Protein AF-A0A7W0I2V2-F1 (afdb_monomer)

pLDDT: mean 73.34, std 23.39, range [28.78, 95.69]

Sequence (138 aa):
MLNSFFTKIYMAMSGFKNNVKQLSGNPDMLEDEAVAGTRVEIDEFPDLLHDISSIFEKGLSEQDIKIAQHTIEALSIDGTTKFHYIVRLNAEVLGMTMIAVRDRPTSAVLCFVTEEKVAYHIQGVISVFHLPENQVLQ

Radius of gyration: 15.84 Å; Cα contacts (8 Å, |Δi|>4): 173; chains: 1; bounding box: 42×35×42 Å

Nearest PDB structures (foldseek):
  3zg5-assembly2_B  TM=3.392E-01  e=4.828E-02  Staphylococcus aureus subsp. aureus Mu50
  7atw-assembly1_A  TM=3.427E-01  e=1.915E-01  Pseudomonas aeruginosa PAO1
  7kis-assembly1_A  TM=3.397E-01  e=5.300E-01  Pseudomonas aeruginosa
  8tmt-assembly1_A  TM=2.879E-01  e=8.061E-01  Klebsiella pneumoniae
  7onz-assembly1_A  TM=2.835E-01  e=5.975E-01  Pseudomonas aeruginosa PAO1

Structure (mmCIF, N/CA/C/O backbone):
data_AF-A0A7W0I2V2-F1
#
_entry.id   AF-A0A7W0I2V2-F1
#
loop_
_atom_site.group_PDB
_atom_site.id
_atom_site.type_symbol
_atom_site.label_atom_id
_atom_site.label_alt_id
_atom_site.label_comp_id
_atom_site.label_asym_id
_atom_site.label_entity_id
_atom_site.label_seq_id
_atom_site.pdbx_PDB_ins_code
_atom_site.Cartn_x
_atom_site.Cartn_y
_atom_site.Cartn_z
_atom_site.occupancy
_atom_site.B_iso_or_equiv
_atom_site.auth_seq_id
_atom_site.auth_comp_id
_atom_site.auth_asym_id
_atom_site.auth_atom_id
_atom_site.pdbx_PDB_model_num
ATOM 1 N N . MET A 1 1 ? 7.636 -23.285 -6.594 1.00 36.72 1 MET A N 1
ATOM 2 C CA . MET A 1 1 ? 8.803 -22.383 -6.428 1.00 36.72 1 MET A CA 1
ATOM 3 C C . MET A 1 1 ? 8.438 -20.992 -5.874 1.00 36.72 1 MET A C 1
ATOM 5 O O . MET A 1 1 ? 9.329 -20.174 -5.735 1.00 36.72 1 MET A O 1
ATOM 9 N N . LEU A 1 2 ? 7.188 -20.774 -5.4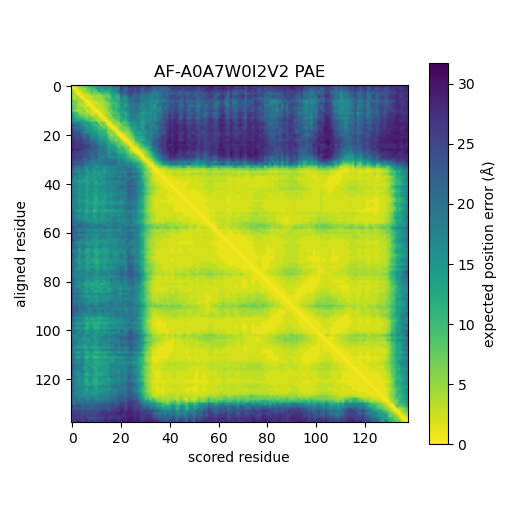20 1.00 32.81 2 LEU A N 1
ATOM 10 C CA . LEU A 1 2 ? 6.770 -19.714 -4.476 1.00 32.81 2 LEU A CA 1
ATOM 11 C C . LEU A 1 2 ? 7.390 -19.846 -3.062 1.00 32.81 2 LEU A C 1
ATOM 13 O O . LEU A 1 2 ? 7.316 -18.917 -2.265 1.00 32.81 2 LEU A O 1
ATOM 17 N N . ASN A 1 3 ? 8.000 -20.996 -2.748 1.00 33.34 3 ASN A N 1
ATOM 18 C CA . ASN A 1 3 ? 8.501 -21.346 -1.412 1.00 33.34 3 ASN A CA 1
ATOM 19 C C . ASN A 1 3 ? 9.600 -20.418 -0.858 1.00 33.34 3 ASN A C 1
ATOM 21 O O . ASN A 1 3 ? 9.824 -20.433 0.346 1.00 33.34 3 ASN A O 1
ATOM 25 N N . SER A 1 4 ? 10.274 -19.615 -1.693 1.00 31.31 4 SER A N 1
ATOM 26 C CA . SER A 1 4 ? 11.311 -18.668 -1.250 1.00 31.31 4 SER A CA 1
ATOM 27 C C . SER A 1 4 ? 10.770 -17.294 -0.826 1.00 31.31 4 SER A C 1
ATOM 29 O O . SER A 1 4 ? 11.420 -16.608 -0.041 1.00 31.31 4 SER A O 1
ATOM 31 N N . PHE A 1 5 ? 9.580 -16.890 -1.290 1.00 40.19 5 PHE A N 1
ATOM 32 C CA . PHE A 1 5 ? 8.973 -15.593 -0.949 1.00 40.19 5 PHE A CA 1
ATOM 33 C C . PHE A 1 5 ? 8.525 -15.565 0.526 1.00 40.19 5 PHE A C 1
ATOM 35 O O . PHE A 1 5 ? 8.803 -14.630 1.276 1.00 40.19 5 PHE A O 1
ATOM 42 N N . PHE A 1 6 ? 7.971 -16.692 0.980 1.00 40.94 6 PHE A N 1
ATOM 43 C CA . PHE A 1 6 ? 7.632 -16.991 2.374 1.00 40.94 6 PHE A CA 1
ATOM 44 C C . PHE A 1 6 ? 8.847 -17.082 3.307 1.00 40.94 6 PHE A C 1
ATOM 46 O O . PHE A 1 6 ? 8.715 -16.904 4.515 1.00 40.94 6 PHE A O 1
ATOM 53 N N . THR A 1 7 ? 10.056 -17.295 2.776 1.00 33.66 7 THR A N 1
ATOM 54 C CA . THR A 1 7 ? 11.263 -17.387 3.604 1.00 33.66 7 THR A CA 1
ATOM 55 C C . THR A 1 7 ? 11.671 -16.046 4.204 1.00 33.66 7 THR A C 1
ATOM 57 O O . THR A 1 7 ? 12.545 -16.055 5.057 1.00 33.66 7 THR A O 1
ATOM 60 N N . LYS A 1 8 ? 11.111 -14.890 3.803 1.00 33.38 8 LYS A N 1
ATOM 61 C CA . LYS A 1 8 ? 11.579 -13.582 4.309 1.00 33.38 8 LYS A CA 1
ATOM 62 C C . LYS A 1 8 ? 10.511 -12.498 4.538 1.00 33.38 8 LYS A C 1
ATOM 64 O O . LYS A 1 8 ? 10.879 -11.342 4.687 1.00 33.38 8 LYS A O 1
ATOM 69 N N . ILE A 1 9 ? 9.263 -12.876 4.831 1.00 39.78 9 ILE A N 1
ATOM 70 C CA . ILE A 1 9 ? 8.641 -12.314 6.055 1.00 39.78 9 ILE A CA 1
ATOM 71 C C . ILE A 1 9 ? 9.500 -12.694 7.273 1.00 39.78 9 ILE A C 1
ATOM 73 O O . ILE A 1 9 ? 9.604 -11.945 8.223 1.00 39.78 9 ILE A O 1
ATOM 77 N N . TYR A 1 10 ? 10.234 -13.805 7.230 1.00 39.91 10 TYR A N 1
ATOM 78 C CA . TYR A 1 10 ? 11.176 -14.223 8.277 1.00 39.91 10 TYR A CA 1
ATOM 79 C C . TYR A 1 10 ? 12.298 -13.205 8.590 1.00 39.91 10 TYR A C 1
ATOM 81 O O . TYR A 1 10 ? 12.938 -13.266 9.635 1.00 39.91 10 TYR A O 1
ATOM 89 N N . MET A 1 11 ? 12.552 -12.255 7.681 1.00 35.19 11 MET A N 1
ATOM 90 C CA . MET A 1 11 ? 13.406 -11.085 7.916 1.00 35.19 11 MET A CA 1
ATOM 91 C C . MET A 1 11 ? 12.630 -9.824 8.322 1.00 35.19 11 MET A C 1
ATOM 93 O O . MET A 1 11 ? 13.273 -8.804 8.549 1.00 35.19 11 MET A O 1
ATOM 97 N N . ALA A 1 12 ? 11.304 -9.859 8.478 1.00 43.44 12 ALA A N 1
ATOM 98 C CA . ALA A 1 12 ? 10.531 -8.801 9.138 1.00 43.44 12 ALA A CA 1
ATOM 99 C C . ALA A 1 12 ? 11.166 -8.404 10.487 1.00 43.44 12 ALA A C 1
ATOM 101 O O . ALA A 1 12 ? 11.063 -7.259 10.908 1.00 43.44 12 ALA A O 1
ATOM 102 N N . MET A 1 13 ? 11.948 -9.301 11.101 1.00 37.75 13 MET A N 1
ATOM 103 C CA . MET A 1 13 ? 12.593 -9.089 12.394 1.00 37.75 13 MET A CA 1
ATOM 104 C C . MET A 1 13 ? 14.075 -8.669 12.397 1.00 37.75 13 MET A C 1
ATOM 106 O O . MET A 1 13 ? 14.513 -8.055 13.368 1.00 37.75 13 MET A O 1
ATOM 110 N N . SER A 1 14 ? 14.906 -8.954 11.383 1.00 32.53 14 SER A N 1
ATOM 111 C CA . SER A 1 14 ? 16.362 -8.697 11.533 1.00 32.53 14 SER A CA 1
ATOM 112 C C . SER A 1 14 ? 16.699 -7.202 11.663 1.00 32.53 14 SER A C 1
ATOM 114 O O . SER A 1 14 ? 17.743 -6.851 12.215 1.00 32.53 14 SER A O 1
ATOM 116 N N . GLY A 1 15 ? 15.834 -6.330 11.141 1.00 33.66 15 GLY A N 1
ATOM 117 C CA . GLY A 1 15 ? 16.021 -4.882 11.076 1.00 33.66 15 GLY A CA 1
ATOM 118 C C . GLY A 1 15 ? 15.144 -4.062 12.023 1.00 33.66 15 GLY A C 1
ATOM 119 O O . GLY A 1 15 ? 15.263 -2.844 12.003 1.00 33.66 15 GLY A O 1
ATOM 120 N N . PHE A 1 16 ? 14.313 -4.672 12.874 1.00 38.44 16 PHE A N 1
ATOM 121 C CA . PHE A 1 16 ? 13.754 -3.950 14.028 1.00 38.44 16 PHE A CA 1
ATOM 122 C C . PHE A 1 16 ? 14.852 -3.684 15.082 1.00 38.44 16 PHE A C 1
ATOM 124 O O . PHE A 1 16 ? 14.844 -2.688 15.801 1.00 38.44 16 PHE A O 1
ATOM 131 N N . LYS A 1 17 ? 15.887 -4.536 15.102 1.00 34.44 17 LYS A N 1
ATOM 132 C CA . LYS A 1 17 ? 16.938 -4.588 16.129 1.00 34.44 17 LYS A CA 1
ATOM 133 C C . LYS A 1 17 ? 17.879 -3.371 16.205 1.00 34.44 17 LYS A C 1
ATOM 135 O O . LYS A 1 17 ? 18.569 -3.229 17.208 1.00 34.44 17 LYS A O 1
ATOM 140 N N . ASN A 1 18 ? 17.932 -2.502 15.186 1.00 33.34 18 ASN A N 1
ATOM 141 C CA . ASN A 1 18 ? 18.866 -1.361 15.163 1.00 33.34 18 ASN A CA 1
ATOM 142 C C . ASN A 1 18 ? 18.235 0.021 15.397 1.00 33.34 18 ASN A C 1
ATOM 144 O O . ASN A 1 18 ? 18.916 0.882 15.948 1.00 33.34 18 ASN A O 1
ATOM 148 N N . ASN A 1 19 ? 16.975 0.267 15.025 1.00 35.81 19 ASN A N 1
ATOM 149 C CA . ASN A 1 19 ? 16.472 1.648 14.906 1.00 35.81 19 ASN A CA 1
ATOM 150 C C . ASN A 1 19 ? 15.266 1.996 15.777 1.00 35.81 19 ASN A C 1
ATOM 152 O O . ASN A 1 19 ? 14.636 3.026 15.576 1.00 35.81 19 ASN A O 1
ATOM 156 N N . VAL A 1 20 ? 15.045 1.226 16.838 1.00 35.94 20 VAL A N 1
ATOM 157 C CA . VAL A 1 20 ? 14.332 1.716 18.020 1.00 35.94 20 VAL A CA 1
ATOM 158 C C . VAL A 1 20 ? 15.310 1.827 19.196 1.00 35.94 20 VAL A C 1
ATOM 160 O O . VAL A 1 20 ? 15.022 1.494 20.335 1.00 35.94 20 VAL A O 1
ATOM 163 N N . LYS A 1 21 ? 16.491 2.414 18.966 1.00 32.97 21 LYS A N 1
ATOM 164 C CA . LYS A 1 21 ? 17.211 3.113 20.052 1.00 32.97 21 LYS A CA 1
ATOM 165 C C . LYS A 1 21 ? 16.433 4.344 20.569 1.00 32.97 21 LYS A C 1
ATOM 167 O O . LYS A 1 21 ? 16.947 5.081 21.402 1.00 32.97 21 LYS A O 1
ATOM 172 N N . GLN A 1 22 ? 15.218 4.583 20.066 1.00 33.38 22 GLN A N 1
ATOM 173 C CA . GLN A 1 22 ? 14.417 5.785 20.289 1.00 33.38 22 GLN A CA 1
ATOM 174 C C . GLN A 1 22 ? 12.942 5.530 20.662 1.00 33.38 22 GLN A C 1
ATOM 176 O O . GLN A 1 22 ? 12.154 6.465 20.621 1.00 33.38 22 GLN A O 1
ATOM 181 N N . LEU A 1 23 ? 12.552 4.327 21.100 1.00 35.91 23 LEU A N 1
ATOM 182 C CA . LEU A 1 23 ? 11.406 4.200 22.018 1.00 35.91 23 LEU A CA 1
ATOM 183 C C . LEU A 1 23 ? 11.986 3.895 23.395 1.00 35.91 23 LEU A C 1
ATOM 185 O O . LEU A 1 23 ? 12.144 2.748 23.802 1.00 35.91 23 LEU A O 1
ATOM 189 N N . SER A 1 24 ? 12.427 4.948 24.076 1.00 33.09 24 SER A N 1
ATOM 190 C CA . SER A 1 24 ? 12.931 4.872 25.441 1.00 33.09 24 SER A CA 1
ATOM 191 C C . SER A 1 24 ? 11.850 4.309 26.370 1.00 33.09 24 SER A C 1
ATOM 193 O O . SER A 1 24 ? 10.977 5.058 26.803 1.00 33.09 24 SER A O 1
ATOM 195 N N . GLY A 1 25 ? 11.925 3.016 26.707 1.00 28.78 25 GLY A N 1
ATOM 196 C CA . GLY A 1 25 ? 11.445 2.563 28.012 1.00 28.78 25 GLY A CA 1
ATOM 197 C C . GLY A 1 25 ? 10.815 1.182 28.174 1.00 28.78 25 GLY A C 1
ATOM 198 O O . GLY A 1 25 ? 10.541 0.871 29.327 1.00 28.78 25 GLY A O 1
ATOM 199 N N . ASN A 1 26 ? 10.568 0.348 27.151 1.00 30.95 26 ASN A N 1
ATOM 200 C CA . ASN A 1 26 ? 10.024 -0.993 27.445 1.00 30.95 26 ASN A CA 1
ATOM 201 C C . ASN A 1 26 ? 10.289 -2.062 26.356 1.00 30.95 26 ASN A C 1
ATOM 203 O O . ASN A 1 26 ? 9.873 -1.853 25.218 1.00 30.95 26 ASN A O 1
ATOM 207 N N . PRO A 1 27 ? 10.973 -3.183 26.670 1.00 33.41 27 PRO A N 1
ATOM 208 C CA . PRO A 1 27 ? 11.466 -4.151 25.683 1.00 33.41 27 PRO A CA 1
ATOM 209 C C . PRO A 1 27 ? 10.528 -5.327 25.315 1.00 33.41 27 PRO A C 1
ATOM 211 O O . PRO A 1 27 ? 10.992 -6.225 24.621 1.00 33.41 27 PRO A O 1
ATOM 214 N N . ASP A 1 28 ? 9.242 -5.321 25.684 1.00 34.69 28 ASP A N 1
ATOM 215 C CA . ASP A 1 28 ? 8.349 -6.497 25.524 1.00 34.69 28 ASP A CA 1
ATOM 216 C C . ASP A 1 28 ? 7.328 -6.438 24.354 1.00 34.69 28 ASP A C 1
ATOM 218 O O . ASP A 1 28 ? 6.387 -7.219 24.329 1.00 34.69 28 ASP A O 1
ATOM 222 N N . MET A 1 29 ? 7.454 -5.542 23.364 1.00 36.97 29 MET A N 1
ATOM 223 C CA . MET A 1 29 ? 6.371 -5.290 22.379 1.00 36.97 29 MET A CA 1
ATOM 224 C C . MET A 1 29 ? 6.698 -5.663 20.922 1.00 36.97 29 MET A C 1
ATOM 226 O O . MET A 1 29 ? 6.675 -4.790 20.058 1.00 36.97 29 MET A O 1
ATOM 230 N N . LEU A 1 30 ? 7.004 -6.931 20.620 1.00 41.62 30 LEU A N 1
ATOM 231 C CA . LEU A 1 30 ? 7.094 -7.407 19.220 1.00 41.62 30 LEU A CA 1
ATOM 232 C C . LEU A 1 30 ? 6.535 -8.817 18.980 1.00 41.62 30 LEU A C 1
ATOM 234 O O . LEU A 1 30 ? 6.983 -9.505 18.064 1.00 41.62 30 LEU A O 1
ATOM 238 N N . GLU A 1 31 ? 5.565 -9.259 19.776 1.00 41.94 31 GLU A N 1
ATOM 239 C CA . GLU A 1 31 ? 4.949 -10.582 19.588 1.00 41.94 31 GLU A CA 1
ATOM 240 C C . GLU A 1 31 ? 3.621 -10.551 18.793 1.00 41.94 31 GLU A C 1
ATOM 242 O O . GLU A 1 31 ? 3.207 -11.599 18.308 1.00 41.94 31 GLU A O 1
ATOM 247 N N . ASP A 1 32 ? 3.025 -9.374 18.531 1.00 47.81 32 ASP A N 1
ATOM 248 C CA . ASP A 1 32 ? 1.623 -9.259 18.061 1.00 47.81 32 ASP A CA 1
ATOM 249 C C . ASP A 1 32 ? 1.412 -8.672 16.640 1.00 47.81 32 ASP A C 1
ATOM 251 O O . ASP A 1 32 ? 0.276 -8.426 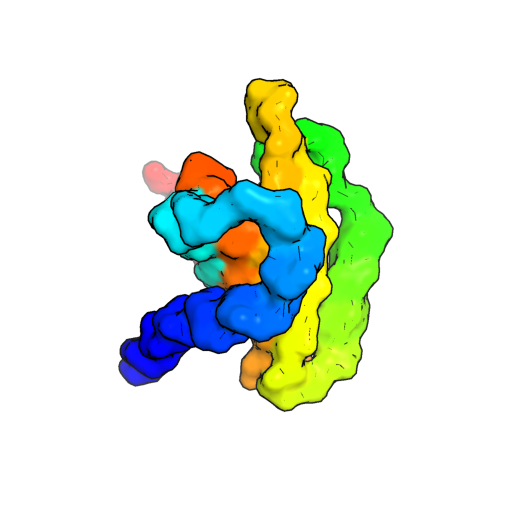16.225 1.00 47.81 32 ASP A O 1
ATOM 255 N N . GLU A 1 33 ? 2.471 -8.413 15.862 1.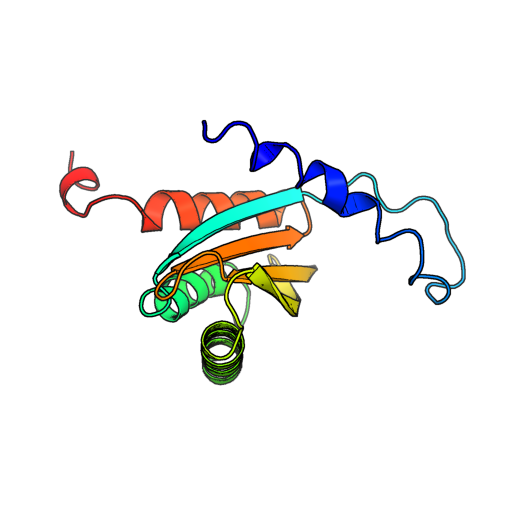00 58.03 33 GLU A N 1
ATOM 256 C CA . GLU A 1 33 ? 2.324 -7.817 14.519 1.00 58.03 33 GLU A CA 1
ATOM 257 C C . GLU A 1 33 ? 2.086 -8.882 13.428 1.00 58.03 33 GLU A C 1
ATOM 259 O O . GLU A 1 33 ? 2.931 -9.739 13.158 1.00 58.03 33 GLU A O 1
ATOM 264 N N . ALA A 1 34 ? 0.936 -8.793 12.754 1.00 70.56 34 ALA A N 1
ATOM 265 C CA . ALA A 1 34 ? 0.531 -9.652 11.646 1.00 70.56 34 ALA A CA 1
ATOM 266 C C . ALA A 1 34 ? 0.836 -9.017 10.279 1.00 70.56 34 ALA A C 1
ATOM 268 O O . ALA A 1 34 ? 0.953 -7.797 10.135 1.00 70.56 34 ALA A O 1
ATOM 269 N N . VAL A 1 35 ? 0.948 -9.862 9.246 1.00 79.56 35 VAL A N 1
ATOM 270 C CA . VAL A 1 35 ? 1.296 -9.442 7.880 1.00 79.56 35 VAL A CA 1
ATOM 271 C C . VAL A 1 35 ? 0.247 -9.925 6.881 1.00 79.56 35 VAL A C 1
ATOM 273 O O . VAL A 1 35 ? 0.011 -11.125 6.768 1.00 79.56 35 VAL A O 1
ATOM 276 N N . ALA A 1 36 ? -0.318 -8.997 6.107 1.00 80.12 36 ALA A N 1
ATOM 277 C CA . ALA A 1 36 ? -1.102 -9.281 4.901 1.00 80.12 36 ALA A CA 1
ATOM 278 C C . ALA A 1 36 ? -0.322 -8.831 3.662 1.00 80.12 36 ALA A C 1
ATOM 280 O O . ALA A 1 36 ? 0.435 -7.863 3.734 1.00 80.12 36 ALA A O 1
ATOM 281 N N . GLY A 1 37 ? -0.474 -9.493 2.516 1.00 85.56 37 GLY A N 1
ATOM 282 C CA . GLY A 1 37 ? 0.281 -9.075 1.336 1.00 85.56 37 GLY A CA 1
ATOM 283 C C . GLY A 1 37 ? -0.162 -9.689 0.022 1.00 85.56 37 GLY A C 1
ATOM 284 O O . GLY A 1 37 ? -0.786 -10.747 -0.019 1.00 85.56 37 GLY A O 1
ATOM 285 N N . THR A 1 38 ? 0.178 -9.000 -1.064 1.00 87.06 38 THR A N 1
ATOM 286 C CA . THR A 1 38 ? -0.129 -9.425 -2.431 1.00 87.06 38 THR A CA 1
ATOM 287 C C . THR A 1 38 ? 0.842 -8.827 -3.437 1.00 87.06 38 THR A C 1
ATOM 289 O O . THR A 1 38 ? 1.487 -7.816 -3.166 1.00 87.06 38 THR A O 1
ATOM 292 N N . ARG A 1 39 ? 0.926 -9.434 -4.621 1.00 89.25 39 ARG A N 1
ATOM 293 C CA . ARG A 1 39 ? 1.466 -8.766 -5.807 1.00 89.25 39 ARG A CA 1
ATOM 294 C C . ARG A 1 39 ? 0.316 -8.062 -6.516 1.00 89.25 39 ARG A C 1
ATOM 296 O O . ARG A 1 39 ? -0.736 -8.669 -6.659 1.00 89.25 39 ARG A O 1
ATOM 303 N N . VAL A 1 40 ? 0.541 -6.840 -6.972 1.00 89.50 40 VAL A N 1
ATOM 304 C CA . VAL A 1 40 ? -0.434 -6.055 -7.734 1.00 89.50 40 VAL A CA 1
ATOM 305 C C . VAL A 1 40 ? 0.266 -5.400 -8.921 1.00 89.50 40 VAL A C 1
ATOM 307 O O . VAL A 1 40 ? 1.458 -5.069 -8.825 1.00 89.50 40 VAL A O 1
ATOM 310 N N . GLU A 1 41 ? -0.437 -5.244 -10.042 1.00 93.25 41 GLU A N 1
ATOM 311 C CA . GLU A 1 41 ? 0.047 -4.378 -11.116 1.00 93.25 41 GLU A CA 1
ATOM 312 C C . GLU A 1 41 ? -0.002 -2.910 -10.647 1.00 93.25 41 GLU A C 1
ATOM 314 O O . GLU A 1 41 ? -0.793 -2.510 -9.794 1.00 93.25 41 GLU A O 1
ATOM 319 N N . ILE A 1 42 ? 0.935 -2.095 -11.118 1.00 91.44 42 ILE A N 1
ATOM 320 C CA . ILE A 1 42 ? 1.140 -0.725 -10.634 1.00 91.44 42 ILE A CA 1
ATOM 321 C C . ILE A 1 42 ? -0.034 0.195 -11.008 1.00 91.44 42 ILE A C 1
ATOM 323 O O . ILE A 1 42 ? -0.311 1.160 -10.294 1.00 91.44 42 ILE A O 1
ATOM 327 N N . ASP A 1 43 ? -0.720 -0.085 -12.112 1.00 91.75 43 ASP A N 1
ATOM 328 C CA . ASP A 1 43 ? -1.933 0.616 -12.540 1.00 91.75 43 ASP A CA 1
ATOM 329 C C . ASP A 1 43 ? -3.166 0.232 -11.709 1.00 91.75 43 ASP A C 1
ATOM 331 O O . ASP A 1 43 ? -4.020 1.082 -11.488 1.00 91.75 43 ASP A O 1
ATOM 335 N N . GLU A 1 44 ? -3.208 -0.992 -11.179 1.00 92.81 44 GLU A N 1
ATOM 336 C CA . GLU A 1 44 ? -4.229 -1.500 -10.247 1.00 92.81 44 GLU A CA 1
ATOM 337 C C . GLU A 1 44 ? -3.983 -1.083 -8.780 1.00 92.81 44 GLU A C 1
ATOM 339 O O . GLU A 1 44 ? -4.844 -1.234 -7.910 1.00 92.81 44 GLU A O 1
ATOM 344 N N . PHE A 1 45 ? -2.798 -0.547 -8.473 1.00 91.44 45 PHE A N 1
ATOM 345 C CA . PHE A 1 45 ? -2.406 -0.144 -7.120 1.00 91.44 45 PHE A CA 1
ATOM 346 C C . PHE A 1 45 ? -3.359 0.875 -6.461 1.00 91.44 45 PHE A C 1
ATOM 348 O O . PHE A 1 45 ? -3.669 0.693 -5.277 1.00 91.44 45 PHE A O 1
ATOM 355 N N . PRO A 1 46 ? -3.827 1.938 -7.153 1.00 93.44 46 PRO A N 1
ATOM 356 C CA . PRO A 1 46 ? -4.762 2.891 -6.564 1.00 93.44 46 PRO A CA 1
ATOM 357 C C . PRO A 1 46 ? -6.082 2.243 -6.157 1.00 93.44 46 PRO A C 1
ATOM 359 O O . PRO A 1 46 ? -6.572 2.541 -5.072 1.00 93.44 46 PRO A O 1
ATOM 362 N N . ASP A 1 47 ? -6.603 1.331 -6.979 1.00 94.19 47 ASP A N 1
ATOM 363 C CA . ASP A 1 47 ? -7.869 0.642 -6.723 1.00 94.19 47 ASP A CA 1
ATOM 364 C C . ASP A 1 47 ? -7.744 -0.266 -5.495 1.00 94.19 47 ASP A C 1
ATOM 366 O O . ASP A 1 47 ? -8.536 -0.161 -4.558 1.00 94.19 47 ASP A O 1
ATOM 370 N N . LEU A 1 48 ? -6.671 -1.062 -5.415 1.00 94.31 48 LEU A N 1
ATOM 371 C CA . LEU A 1 48 ? -6.403 -1.895 -4.241 1.00 94.31 48 LEU A CA 1
ATOM 372 C C . LEU A 1 48 ? -6.253 -1.059 -2.957 1.00 94.31 48 LEU A C 1
ATOM 374 O O . LEU A 1 48 ? -6.776 -1.434 -1.904 1.00 94.31 48 LEU A O 1
ATOM 378 N N . LEU A 1 49 ? -5.527 0.065 -3.006 1.00 93.94 49 LEU A N 1
ATOM 379 C CA . LEU A 1 49 ? -5.397 0.937 -1.836 1.00 93.94 49 LEU A CA 1
ATOM 380 C C . LEU A 1 49 ? -6.697 1.650 -1.484 1.00 93.94 49 LEU A C 1
ATOM 382 O O . LEU A 1 49 ? -6.920 1.907 -0.301 1.00 93.94 49 LEU A O 1
ATOM 386 N N . HIS A 1 50 ? -7.544 1.959 -2.461 1.00 94.31 50 HIS A N 1
ATOM 387 C CA . HIS A 1 50 ? -8.869 2.508 -2.213 1.00 94.31 50 HIS A CA 1
ATOM 388 C C . HIS A 1 50 ? -9.753 1.491 -1.477 1.00 94.31 50 HIS A C 1
ATOM 390 O O . HIS A 1 50 ? -10.356 1.821 -0.452 1.00 94.31 50 HIS A O 1
ATOM 396 N N . ASP A 1 51 ? -9.730 0.227 -1.901 1.00 94.38 51 ASP A N 1
ATOM 397 C CA . ASP A 1 51 ? -10.469 -0.844 -1.234 1.00 94.38 51 ASP A CA 1
ATOM 398 C C . ASP A 1 51 ? -9.942 -1.107 0.184 1.00 94.38 51 ASP A C 1
ATOM 400 O O . ASP A 1 51 ? -10.722 -1.222 1.130 1.00 94.38 51 ASP A O 1
ATOM 404 N N . ILE A 1 52 ? -8.619 -1.130 0.380 1.00 93.88 52 ILE A N 1
ATOM 405 C CA . ILE A 1 52 ? -8.015 -1.246 1.719 1.00 93.88 52 ILE A CA 1
ATOM 406 C C . ILE A 1 52 ? -8.368 -0.029 2.585 1.00 93.88 52 ILE A C 1
ATOM 408 O O . ILE A 1 52 ? -8.680 -0.171 3.766 1.00 93.88 52 ILE A O 1
ATOM 412 N N . SER A 1 53 ? -8.351 1.169 2.003 1.00 92.69 53 SER A N 1
ATOM 413 C CA . SER A 1 53 ? -8.716 2.422 2.668 1.00 92.69 53 SER A CA 1
ATOM 414 C C . SER A 1 53 ? -10.153 2.392 3.201 1.00 92.69 53 SER A C 1
ATOM 416 O O . SER A 1 53 ? -10.410 2.935 4.276 1.00 92.69 53 SER A O 1
ATOM 418 N N . SER A 1 54 ? -11.065 1.688 2.518 1.00 92.69 54 SER A N 1
ATOM 419 C CA . SER A 1 54 ? -12.467 1.537 2.936 1.00 92.69 54 SER A CA 1
ATOM 420 C C . SER A 1 54 ? -12.654 0.809 4.278 1.00 92.69 54 SER A C 1
ATOM 422 O O . SER A 1 54 ? -13.690 0.971 4.924 1.00 92.69 54 SER A O 1
ATOM 424 N N . ILE A 1 55 ? -11.643 0.058 4.738 1.00 93.00 55 ILE A N 1
ATOM 425 C CA . ILE A 1 55 ? -11.635 -0.594 6.057 1.00 93.00 55 ILE A CA 1
ATOM 426 C C . ILE A 1 55 ? -11.572 0.454 7.182 1.00 93.00 55 ILE A C 1
ATOM 428 O O . ILE A 1 55 ? -12.038 0.202 8.294 1.00 93.00 55 ILE A O 1
ATOM 432 N N . PHE A 1 56 ? -10.989 1.627 6.919 1.00 92.81 56 PHE A N 1
ATOM 433 C CA . PHE A 1 56 ? -10.626 2.594 7.948 1.00 92.81 56 PHE A CA 1
ATOM 434 C C . PHE A 1 56 ? -11.567 3.797 8.008 1.00 92.81 56 PHE A C 1
ATOM 436 O O . PHE A 1 56 ? -12.011 4.349 7.002 1.00 92.81 56 PHE A O 1
ATOM 443 N N . GLU A 1 57 ? -11.800 4.301 9.218 1.00 90.44 57 GLU A N 1
ATOM 444 C CA . GLU A 1 57 ? -12.511 5.559 9.420 1.00 90.44 57 GLU A CA 1
ATOM 445 C C . GLU A 1 57 ? -11.727 6.715 8.790 1.00 90.44 57 GLU A C 1
ATOM 447 O O . GLU A 1 57 ? -10.566 6.948 9.129 1.00 90.44 57 GLU A O 1
ATOM 452 N N . LYS A 1 58 ? -12.395 7.481 7.919 1.00 85.19 58 LYS A N 1
ATOM 453 C CA . LYS A 1 58 ? -11.827 8.593 7.126 1.00 85.19 58 LYS A CA 1
ATOM 454 C C . LYS A 1 58 ? -10.797 8.185 6.064 1.00 85.19 58 LYS A C 1
ATOM 456 O O . LYS A 1 58 ? -10.425 9.057 5.285 1.00 85.19 58 LYS A O 1
ATOM 461 N N . GLY A 1 59 ? -10.415 6.908 6.001 1.00 88.25 59 GLY A N 1
ATOM 462 C CA . GLY A 1 59 ? -9.547 6.346 4.971 1.00 88.25 59 GLY A CA 1
ATOM 463 C C . GLY A 1 59 ? -8.175 7.017 4.826 1.00 88.25 59 GLY A C 1
ATOM 464 O O . GLY A 1 59 ? -7.776 7.897 5.590 1.00 88.25 59 GLY A O 1
ATOM 465 N N . LEU A 1 60 ? -7.448 6.575 3.805 1.00 89.75 60 LEU A N 1
ATOM 466 C CA . LEU A 1 60 ? -6.303 7.261 3.215 1.00 89.75 60 LEU A CA 1
ATOM 467 C C . LEU A 1 60 ? -6.792 8.326 2.231 1.00 89.75 60 LEU A C 1
ATOM 469 O O . LEU A 1 60 ? -7.805 8.138 1.554 1.00 89.75 60 LEU A O 1
ATOM 473 N N . SER A 1 61 ? -6.067 9.441 2.122 1.00 90.69 61 SER A N 1
ATOM 474 C CA . SER A 1 61 ? -6.414 10.464 1.138 1.00 90.69 61 SER A CA 1
ATOM 475 C C . SER A 1 61 ? -6.005 10.043 -0.278 1.00 90.69 61 SER A C 1
ATOM 477 O O . SER A 1 61 ? -4.984 9.386 -0.476 1.00 90.69 61 SER A O 1
ATOM 479 N N . GLU A 1 62 ? -6.745 10.505 -1.288 1.00 91.88 62 GLU A N 1
ATOM 480 C CA . GLU A 1 62 ? -6.389 10.333 -2.709 1.00 91.88 62 GLU A CA 1
ATOM 481 C C . GLU A 1 62 ? -4.968 10.823 -3.027 1.00 91.88 62 GLU A C 1
ATOM 483 O O . GLU A 1 62 ? -4.276 10.289 -3.895 1.00 91.88 62 GLU A O 1
ATOM 488 N N . GLN A 1 63 ? -4.512 11.857 -2.317 1.00 92.75 63 GLN A N 1
ATOM 489 C CA . GLN A 1 63 ? -3.160 12.374 -2.464 1.00 92.75 63 GLN A CA 1
ATOM 490 C C . GLN A 1 63 ? -2.117 11.386 -1.925 1.00 92.75 63 GLN A C 1
ATOM 492 O O . GLN A 1 63 ? -1.100 11.182 -2.585 1.00 92.75 63 GLN A O 1
ATOM 497 N N . ASP A 1 64 ? -2.368 10.750 -0.778 1.00 90.56 64 ASP A N 1
ATOM 498 C CA . ASP A 1 64 ? -1.462 9.746 -0.204 1.00 90.56 64 ASP A CA 1
ATOM 499 C C . ASP A 1 64 ? -1.342 8.518 -1.110 1.00 90.56 64 ASP A C 1
ATOM 501 O O . ASP A 1 64 ? -0.238 8.014 -1.319 1.00 90.56 64 ASP A O 1
ATOM 505 N N . ILE A 1 65 ? -2.461 8.074 -1.692 1.00 94.06 65 ILE A N 1
ATOM 506 C CA . ILE A 1 65 ? -2.498 6.947 -2.632 1.00 94.06 65 ILE A CA 1
ATOM 507 C C . ILE A 1 65 ? -1.662 7.268 -3.877 1.00 94.06 65 ILE A C 1
ATOM 509 O O . ILE A 1 65 ? -0.788 6.485 -4.251 1.00 94.06 65 ILE A O 1
ATOM 513 N N . LYS A 1 66 ? -1.845 8.456 -4.471 1.00 93.88 66 LYS A N 1
ATOM 514 C CA . LYS A 1 66 ? -1.051 8.904 -5.631 1.00 93.88 66 LYS A CA 1
ATOM 515 C C . LYS A 1 66 ? 0.433 9.041 -5.315 1.00 93.88 66 LYS A C 1
ATOM 517 O O . LYS A 1 66 ? 1.274 8.650 -6.120 1.00 93.88 66 LYS A O 1
ATOM 522 N N . ILE A 1 67 ? 0.773 9.584 -4.144 1.00 93.62 67 ILE A N 1
ATOM 52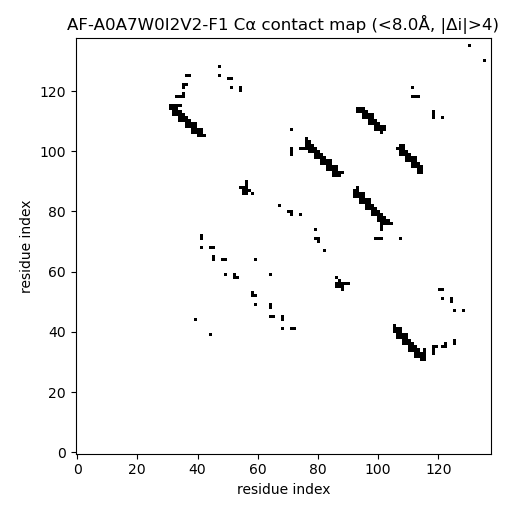3 C CA . ILE A 1 67 ? 2.167 9.676 -3.694 1.00 93.62 67 ILE A CA 1
ATOM 524 C C . ILE A 1 67 ? 2.767 8.276 -3.571 1.00 93.62 67 ILE A C 1
ATOM 526 O O . ILE A 1 67 ? 3.891 8.059 -4.029 1.00 93.62 67 ILE A O 1
ATOM 530 N N . ALA A 1 68 ? 2.033 7.324 -2.992 1.00 93.81 68 ALA A N 1
ATOM 531 C CA . ALA A 1 68 ? 2.505 5.956 -2.854 1.00 93.81 68 ALA A CA 1
ATOM 532 C C . ALA A 1 68 ? 2.718 5.284 -4.218 1.00 93.81 68 ALA A C 1
ATOM 534 O O . ALA A 1 68 ? 3.797 4.736 -4.448 1.00 93.81 68 ALA A O 1
ATOM 535 N N . GLN A 1 69 ? 1.761 5.420 -5.142 1.00 95.12 69 GLN A N 1
ATOM 536 C CA . GLN A 1 69 ? 1.867 4.898 -6.505 1.00 95.12 69 GLN A CA 1
ATOM 537 C C . GLN A 1 69 ? 3.104 5.454 -7.217 1.00 95.12 69 GLN A C 1
ATOM 539 O O . GLN A 1 69 ? 3.982 4.686 -7.602 1.00 95.12 69 GLN A O 1
ATOM 544 N N . HIS A 1 70 ? 3.234 6.781 -7.308 1.00 95.69 70 HIS A N 1
ATOM 545 C CA . HIS A 1 70 ? 4.368 7.421 -7.980 1.00 95.69 70 HIS A CA 1
ATOM 546 C C . HIS A 1 70 ? 5.713 7.079 -7.339 1.00 95.69 70 HIS A C 1
ATOM 548 O O . HIS A 1 70 ? 6.725 6.938 -8.025 1.00 95.69 70 HIS A O 1
ATOM 554 N N . THR A 1 71 ? 5.741 6.921 -6.016 1.00 95.44 71 THR A N 1
ATOM 555 C CA . THR A 1 71 ? 6.957 6.505 -5.314 1.00 95.44 71 THR A CA 1
ATOM 556 C C . THR A 1 71 ? 7.349 5.081 -5.704 1.00 95.44 71 THR A C 1
ATOM 558 O O . THR A 1 71 ? 8.523 4.836 -5.965 1.00 95.44 71 THR A O 1
ATOM 561 N N . ILE A 1 72 ? 6.394 4.148 -5.782 1.00 93.56 72 ILE A N 1
ATOM 562 C CA . ILE A 1 72 ? 6.639 2.754 -6.189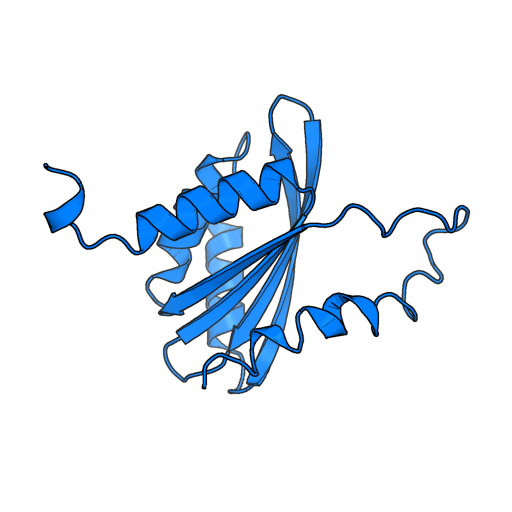 1.00 93.56 72 ILE A CA 1
ATOM 563 C C . ILE A 1 72 ? 7.021 2.674 -7.675 1.00 93.56 72 ILE A C 1
ATOM 565 O O . ILE A 1 72 ? 7.975 1.980 -8.031 1.00 93.56 72 ILE A O 1
ATOM 569 N N . GLU A 1 73 ? 6.344 3.441 -8.530 1.00 94.81 73 GLU A N 1
ATOM 570 C CA . GLU A 1 73 ? 6.648 3.612 -9.958 1.00 94.81 73 GLU A CA 1
ATOM 571 C C . GLU A 1 73 ? 8.060 4.129 -10.226 1.00 94.81 73 GLU A C 1
ATOM 573 O O . GLU A 1 73 ? 8.629 3.844 -11.281 1.00 94.81 73 GLU A O 1
ATOM 578 N N . ALA A 1 74 ? 8.635 4.895 -9.301 1.00 95.50 74 ALA A N 1
ATOM 579 C CA . ALA A 1 74 ? 9.980 5.439 -9.432 1.00 95.50 74 ALA A CA 1
ATOM 580 C C . ALA A 1 74 ? 11.076 4.478 -8.938 1.00 95.50 74 ALA A C 1
ATOM 582 O O . ALA A 1 74 ? 12.260 4.737 -9.164 1.00 95.50 74 ALA A O 1
ATOM 583 N N . LEU A 1 75 ? 10.722 3.373 -8.270 1.00 92.38 75 LEU A N 1
ATOM 584 C CA . LEU A 1 75 ? 11.707 2.421 -7.753 1.00 92.38 75 LEU A CA 1
ATOM 585 C C . LEU A 1 75 ? 12.417 1.685 -8.890 1.00 92.38 75 LEU A C 1
ATOM 587 O O . LEU A 1 75 ? 11.807 1.313 -9.888 1.00 92.38 75 LEU A O 1
ATOM 591 N N . SER A 1 76 ? 13.701 1.382 -8.718 1.00 92.94 76 SER A N 1
ATOM 592 C CA . SER A 1 76 ? 14.350 0.359 -9.542 1.00 92.94 76 SER A CA 1
ATOM 593 C C . SER A 1 76 ? 13.730 -1.018 -9.273 1.00 92.94 76 SER A C 1
ATOM 595 O O . SER A 1 76 ? 13.095 -1.225 -8.239 1.00 92.94 76 SER A O 1
ATOM 597 N N . ILE A 1 77 ? 13.957 -1.987 -10.164 1.00 89.38 77 ILE A N 1
ATOM 598 C CA . ILE A 1 77 ? 13.678 -3.398 -9.850 1.00 89.38 77 ILE A CA 1
ATOM 599 C C . ILE A 1 77 ? 14.484 -3.801 -8.606 1.00 89.38 77 ILE A C 1
ATOM 601 O O . ILE A 1 77 ? 15.603 -3.323 -8.412 1.00 89.38 77 ILE A O 1
ATOM 605 N N . ASP A 1 78 ? 13.863 -4.600 -7.743 1.00 83.75 78 ASP A N 1
ATOM 606 C CA . ASP A 1 78 ? 14.279 -4.948 -6.379 1.00 83.75 78 ASP A CA 1
ATOM 607 C C . ASP A 1 78 ? 14.365 -3.756 -5.407 1.00 83.75 78 ASP A C 1
ATOM 609 O O . ASP A 1 78 ? 14.752 -3.904 -4.245 1.00 83.75 78 ASP A O 1
ATOM 613 N N . GLY A 1 79 ? 13.968 -2.562 -5.855 1.00 78.81 79 GLY A N 1
ATOM 614 C CA . GLY A 1 79 ? 13.816 -1.390 -5.010 1.00 78.81 79 GLY A CA 1
ATOM 615 C C . GLY A 1 79 ? 12.678 -1.579 -4.014 1.00 78.81 79 GLY A C 1
ATOM 616 O O . GLY A 1 79 ? 11.648 -2.185 -4.316 1.00 78.81 79 GLY A O 1
ATOM 617 N N . THR A 1 80 ? 12.854 -1.032 -2.813 1.00 88.62 80 THR A N 1
ATOM 618 C CA . THR A 1 80 ? 11.850 -1.079 -1.751 1.00 88.62 80 THR A CA 1
ATOM 619 C C . THR A 1 80 ? 11.612 0.295 -1.146 1.00 88.62 80 THR A C 1
ATOM 621 O O . THR A 1 80 ? 12.520 1.120 -1.067 1.00 88.62 80 THR A O 1
ATOM 624 N N . THR A 1 81 ? 10.383 0.526 -0.700 1.00 89.69 81 THR A N 1
ATOM 625 C CA . THR A 1 81 ? 9.985 1.707 0.062 1.00 89.6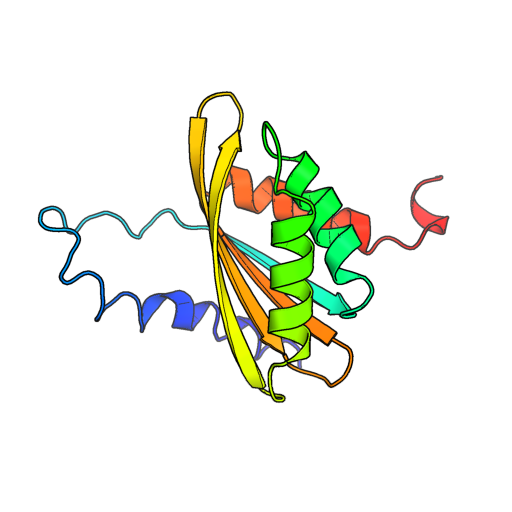9 81 THR A CA 1
ATOM 626 C C . THR A 1 81 ? 9.009 1.304 1.165 1.00 89.69 81 THR A C 1
ATOM 628 O O . THR A 1 81 ? 8.456 0.199 1.153 1.00 89.69 81 THR A O 1
ATOM 631 N N . LYS A 1 82 ? 8.805 2.197 2.133 1.00 89.31 82 LYS A N 1
ATOM 632 C CA . LYS A 1 82 ? 7.867 2.006 3.236 1.00 89.31 82 LYS A CA 1
ATOM 633 C C . LYS A 1 82 ? 7.011 3.246 3.413 1.00 89.31 82 LYS A C 1
ATOM 635 O O . LYS A 1 82 ? 7.515 4.363 3.333 1.00 89.31 82 LYS A O 1
ATOM 640 N N . PHE A 1 83 ? 5.747 3.026 3.729 1.00 88.62 83 PHE A N 1
ATOM 641 C CA . PHE A 1 83 ? 4.795 4.066 4.078 1.00 88.62 83 PHE A CA 1
ATOM 642 C C . PHE A 1 83 ? 4.208 3.747 5.442 1.00 88.62 83 PHE A C 1
ATOM 644 O O . PHE A 1 83 ? 3.846 2.602 5.716 1.00 88.62 83 PHE A O 1
ATOM 651 N N . HIS A 1 84 ? 4.134 4.762 6.292 1.00 85.88 84 HIS A N 1
ATOM 652 C CA . HIS A 1 84 ? 3.599 4.643 7.638 1.00 85.88 84 HIS A CA 1
ATOM 653 C C . HIS A 1 84 ? 2.299 5.427 7.714 1.00 85.88 84 HIS A C 1
ATOM 655 O O . HIS A 1 84 ? 2.279 6.628 7.446 1.00 85.88 84 HIS A O 1
ATOM 661 N N . TYR A 1 85 ? 1.232 4.741 8.098 1.00 85.12 85 TYR A N 1
ATOM 662 C CA . TYR A 1 85 ? -0.098 5.307 8.215 1.00 85.12 85 TYR A CA 1
ATOM 663 C C . TYR A 1 85 ? -0.593 5.170 9.650 1.00 85.12 85 TYR A C 1
ATOM 665 O O . TYR A 1 85 ? -0.437 4.126 10.286 1.00 85.12 85 TYR A O 1
ATOM 673 N N . ILE A 1 86 ? -1.208 6.243 10.142 1.00 80.44 86 ILE A N 1
ATOM 674 C CA . ILE A 1 86 ? -2.046 6.200 11.336 1.00 80.44 86 ILE A CA 1
ATOM 675 C C . ILE A 1 86 ? -3.470 6.015 10.834 1.00 80.44 86 ILE A C 1
ATOM 677 O O . ILE A 1 86 ? -4.009 6.896 10.166 1.00 80.44 86 ILE A O 1
ATOM 681 N N . VAL A 1 87 ? -4.060 4.870 11.145 1.00 83.12 87 VAL A N 1
ATOM 682 C CA . VAL A 1 87 ? -5.404 4.501 10.698 1.00 83.12 87 VAL A CA 1
ATOM 683 C C . VAL A 1 87 ? -6.345 4.400 11.890 1.00 83.12 87 VAL A C 1
ATOM 685 O O . VAL A 1 87 ? -5.914 4.361 13.045 1.00 83.12 87 VAL A O 1
ATOM 688 N N . ARG A 1 88 ? -7.651 4.409 11.621 1.00 81.81 88 ARG A N 1
ATOM 689 C CA . ARG A 1 88 ? -8.678 4.266 12.653 1.00 81.81 88 ARG A CA 1
ATOM 690 C C . ARG A 1 88 ? -9.655 3.161 12.298 1.00 81.81 88 ARG A C 1
ATOM 692 O O . ARG A 1 88 ? -10.143 3.129 11.175 1.00 81.81 88 ARG A O 1
ATOM 699 N N . LEU A 1 89 ? -9.947 2.289 13.254 1.00 84.44 89 LEU A N 1
ATOM 700 C CA . LEU A 1 89 ? -10.912 1.201 13.109 1.00 84.44 89 LEU A CA 1
ATOM 701 C C . LEU A 1 89 ? -11.690 1.067 14.420 1.00 84.44 89 LEU A C 1
ATOM 703 O O . LEU A 1 89 ? -11.080 0.897 15.470 1.00 84.44 89 LEU A O 1
ATOM 707 N N . ASN A 1 90 ? -13.022 1.139 14.371 1.00 87.25 90 ASN A N 1
ATOM 708 C CA . ASN A 1 90 ? -13.893 1.035 15.552 1.00 87.25 90 ASN A CA 1
ATOM 709 C C . ASN A 1 90 ? -13.510 2.010 16.689 1.00 87.25 90 ASN A C 1
ATOM 711 O O . ASN A 1 90 ? -13.414 1.621 17.851 1.00 87.25 90 ASN A O 1
ATOM 715 N N . ALA A 1 91 ? -13.278 3.279 16.346 1.00 84.62 91 ALA A N 1
ATOM 716 C CA . ALA A 1 91 ? -12.800 4.362 17.209 1.00 84.62 91 ALA A CA 1
ATOM 717 C C . ALA A 1 91 ? -11.397 4.169 17.822 1.00 84.62 91 ALA A C 1
ATOM 719 O O . ALA A 1 91 ? -10.930 5.032 18.571 1.00 84.62 91 ALA A O 1
ATOM 720 N N . GLU A 1 92 ? -10.697 3.090 17.478 1.00 77.62 92 GLU A N 1
ATOM 721 C CA . GLU A 1 92 ? -9.333 2.810 17.917 1.00 77.62 92 GLU A CA 1
ATOM 722 C C . GLU A 1 92 ? -8.317 3.402 16.935 1.00 77.62 92 GLU A C 1
ATOM 724 O O . GLU A 1 92 ? -8.522 3.365 15.722 1.00 77.62 92 GLU A O 1
ATOM 729 N N . VAL A 1 93 ? -7.225 3.975 17.451 1.00 79.19 93 VAL A N 1
ATOM 730 C CA . VAL A 1 93 ? -6.131 4.532 16.640 1.00 79.19 93 VAL A CA 1
ATOM 731 C C . VAL A 1 93 ? -5.028 3.488 16.534 1.00 79.19 93 VAL A C 1
ATOM 733 O O . VAL A 1 93 ? -4.468 3.097 17.552 1.00 79.19 93 VAL A O 1
ATOM 736 N N . LEU A 1 94 ? -4.706 3.083 15.308 1.00 81.25 94 LEU A N 1
ATOM 737 C CA . LEU A 1 94 ? -3.821 1.959 15.011 1.00 81.25 94 LEU A CA 1
ATOM 738 C C . LEU A 1 94 ? -2.685 2.389 14.077 1.00 81.25 94 LEU A C 1
ATOM 740 O O . LEU A 1 94 ? -2.820 3.333 13.290 1.00 81.25 94 LEU A O 1
ATOM 744 N N . GLY A 1 95 ? -1.565 1.673 14.149 1.00 79.12 95 GLY A N 1
ATOM 745 C CA . GLY A 1 95 ? -0.451 1.813 13.215 1.00 79.12 95 GLY A CA 1
ATOM 746 C C . GLY A 1 95 ? -0.537 0.799 12.076 1.00 79.12 95 GLY A C 1
ATOM 747 O O . GLY A 1 95 ? -0.809 -0.381 12.297 1.00 79.12 95 GLY A O 1
ATOM 748 N N . MET A 1 96 ? -0.258 1.242 10.852 1.00 87.69 96 MET A N 1
ATOM 749 C CA . MET A 1 96 ? -0.079 0.357 9.702 1.00 87.69 96 MET A CA 1
ATOM 750 C C . MET A 1 96 ? 1.156 0.775 8.909 1.00 87.69 96 MET A C 1
ATOM 752 O O . MET A 1 96 ? 1.297 1.935 8.521 1.00 87.69 96 MET A O 1
ATOM 756 N N . THR A 1 97 ? 2.043 -0.177 8.633 1.00 87.75 97 THR A N 1
ATOM 757 C CA . THR A 1 97 ? 3.178 0.028 7.729 1.00 87.75 97 THR A CA 1
ATOM 758 C C . THR A 1 97 ? 2.965 -0.762 6.450 1.00 87.75 97 THR A C 1
ATOM 760 O O . THR A 1 97 ? 2.926 -1.988 6.480 1.00 87.75 97 THR A O 1
ATOM 763 N N . MET A 1 98 ? 2.885 -0.072 5.315 1.00 92.44 98 MET A N 1
ATOM 764 C CA . MET A 1 98 ? 2.939 -0.705 4.001 1.00 92.44 98 MET A CA 1
ATOM 765 C C . MET A 1 98 ? 4.386 -0.730 3.515 1.00 92.44 98 MET A C 1
ATOM 767 O O . MET A 1 98 ? 5.035 0.308 3.402 1.00 92.44 98 MET A O 1
ATOM 771 N N . ILE A 1 99 ? 4.892 -1.913 3.203 1.00 88.81 99 ILE A N 1
ATOM 772 C CA . ILE A 1 99 ? 6.189 -2.139 2.577 1.00 88.81 99 ILE A CA 1
ATOM 773 C C . ILE A 1 99 ? 5.922 -2.525 1.129 1.00 88.81 99 ILE A C 1
ATOM 775 O O . ILE A 1 99 ? 5.241 -3.515 0.876 1.00 88.81 99 ILE A O 1
ATOM 779 N N . ALA A 1 100 ? 6.474 -1.766 0.191 1.00 89.50 100 ALA A N 1
ATOM 780 C CA . ALA A 1 100 ? 6.404 -2.088 -1.225 1.00 89.50 100 ALA A CA 1
ATOM 781 C C . ALA A 1 100 ? 7.778 -2.530 -1.727 1.00 89.50 100 ALA A C 1
ATOM 783 O O . ALA A 1 100 ? 8.806 -1.942 -1.369 1.00 89.50 100 ALA A O 1
ATOM 784 N N . VAL A 1 101 ? 7.795 -3.568 -2.557 1.00 88.50 101 VAL A N 1
ATOM 785 C CA . VAL A 1 101 ? 8.985 -4.070 -3.246 1.00 88.50 101 VAL A CA 1
ATOM 786 C C . VAL A 1 101 ? 8.653 -4.183 -4.721 1.00 88.50 101 VAL A C 1
ATOM 788 O O . VAL A 1 101 ? 7.758 -4.938 -5.099 1.00 88.50 101 VAL A O 1
ATOM 791 N N . ARG A 1 102 ? 9.369 -3.444 -5.565 1.00 87.94 102 ARG A N 1
ATOM 792 C CA . ARG A 1 102 ? 9.184 -3.533 -7.010 1.00 87.94 102 ARG A CA 1
ATOM 793 C C . ARG A 1 102 ? 9.916 -4.759 -7.533 1.00 87.94 102 ARG A C 1
ATOM 795 O O . ARG A 1 102 ? 11.131 -4.736 -7.672 1.00 87.94 102 ARG A O 1
ATOM 802 N N . ASP A 1 103 ? 9.189 -5.829 -7.823 1.00 81.12 103 ASP A N 1
ATOM 803 C CA . ASP A 1 103 ? 9.778 -7.080 -8.307 1.00 81.12 103 ASP A CA 1
ATOM 804 C C . ASP A 1 103 ? 9.759 -7.201 -9.841 1.00 81.12 103 ASP A C 1
ATOM 806 O O . ASP A 1 103 ? 10.502 -8.007 -10.403 1.00 81.12 103 ASP A O 1
ATOM 810 N N . ARG A 1 104 ? 8.940 -6.396 -10.539 1.00 87.19 104 ARG A N 1
ATOM 811 C CA . ARG A 1 104 ? 8.850 -6.363 -12.011 1.00 87.19 104 ARG A CA 1
ATOM 812 C C . ARG A 1 104 ? 8.641 -4.938 -12.544 1.00 87.19 104 ARG A C 1
ATOM 814 O O . ARG A 1 104 ? 8.329 -4.028 -11.778 1.00 87.19 104 ARG A O 1
ATOM 821 N N . PRO A 1 105 ? 8.792 -4.710 -13.865 1.00 90.12 105 PRO A N 1
ATOM 822 C CA . PRO A 1 105 ? 8.566 -3.391 -14.452 1.00 90.12 105 PRO A CA 1
ATOM 823 C C . PRO A 1 105 ? 7.150 -2.854 -14.229 1.00 90.12 105 PRO A C 1
ATOM 825 O O . PRO A 1 105 ? 7.000 -1.658 -14.002 1.00 90.12 105 PRO A O 1
ATOM 828 N N . THR A 1 106 ? 6.136 -3.718 -14.259 1.00 91.88 106 THR A N 1
ATOM 829 C CA . THR A 1 106 ? 4.722 -3.322 -14.166 1.00 91.88 106 THR A CA 1
ATOM 830 C C . THR A 1 106 ? 4.062 -3.696 -12.846 1.00 91.88 106 THR A C 1
ATOM 832 O O . THR A 1 106 ? 2.957 -3.243 -12.607 1.00 91.88 106 THR A O 1
ATOM 835 N N . SER A 1 107 ? 4.730 -4.449 -11.966 1.00 88.75 107 SER A N 1
ATOM 836 C CA . SER A 1 107 ? 4.140 -4.928 -10.713 1.00 88.75 107 SER A CA 1
ATOM 837 C C . SER A 1 107 ? 5.011 -4.637 -9.500 1.00 88.75 107 SER A C 1
ATOM 839 O O . SER A 1 107 ? 6.238 -4.517 -9.591 1.00 88.75 107 SER A O 1
ATOM 841 N N . ALA A 1 108 ? 4.370 -4.606 -8.337 1.00 86.94 108 ALA A N 1
ATOM 842 C CA . ALA A 1 108 ? 5.034 -4.580 -7.046 1.00 86.94 108 ALA A CA 1
ATOM 843 C C . ALA A 1 108 ? 4.393 -5.587 -6.090 1.00 86.94 108 ALA A C 1
ATOM 845 O O . ALA A 1 108 ? 3.214 -5.922 -6.201 1.00 86.94 108 ALA A O 1
ATOM 846 N N . VAL A 1 109 ? 5.173 -6.053 -5.119 1.00 88.25 109 VAL A N 1
ATOM 847 C CA . VAL A 1 109 ? 4.645 -6.765 -3.960 1.00 88.25 109 VAL A CA 1
ATOM 848 C C . VAL A 1 109 ? 4.433 -5.780 -2.824 1.00 88.25 109 VAL A C 1
ATOM 850 O O . VAL A 1 109 ? 5.352 -5.048 -2.457 1.00 88.25 109 VAL A O 1
ATOM 853 N N . LEU A 1 110 ? 3.227 -5.788 -2.267 1.00 89.00 110 LEU A N 1
ATOM 854 C CA . LEU A 1 110 ? 2.832 -5.008 -1.107 1.00 89.00 110 LEU A CA 1
ATOM 855 C C . LEU A 1 110 ? 2.693 -5.919 0.108 1.00 89.00 110 LEU A C 1
ATOM 857 O O . LEU A 1 110 ? 2.052 -6.969 0.033 1.00 89.00 110 LEU A O 1
ATOM 861 N N . CYS A 1 111 ? 3.249 -5.483 1.231 1.00 87.50 111 CYS A N 1
ATOM 862 C CA . CYS A 1 111 ? 3.100 -6.121 2.532 1.00 87.50 111 CYS A CA 1
ATOM 863 C C . CYS A 1 111 ? 2.611 -5.087 3.547 1.00 87.50 111 CYS A C 1
ATOM 865 O O . CYS A 1 111 ? 3.261 -4.065 3.747 1.00 87.50 111 CYS A O 1
ATOM 867 N N . PHE A 1 112 ? 1.509 -5.370 4.224 1.00 88.75 112 PHE A N 1
ATOM 868 C CA . PHE A 1 112 ? 0.920 -4.537 5.264 1.00 88.75 112 PHE A CA 1
ATOM 869 C C . PHE A 1 112 ? 1.220 -5.168 6.620 1.00 88.75 112 PHE A C 1
ATOM 871 O O . PHE A 1 112 ? 0.747 -6.264 6.909 1.00 88.75 112 PHE A O 1
ATOM 878 N N . VAL A 1 113 ? 2.034 -4.484 7.422 1.00 85.88 113 VAL A N 1
ATOM 879 C CA . VAL A 1 113 ? 2.412 -4.879 8.783 1.00 85.88 113 VAL A CA 1
ATOM 880 C C . VAL A 1 113 ? 1.603 -4.042 9.764 1.00 85.88 113 VAL A C 1
ATOM 882 O O . VAL A 1 113 ? 1.671 -2.808 9.731 1.00 85.88 113 VAL A O 1
ATOM 885 N N . THR A 1 114 ? 0.788 -4.703 10.578 1.00 86.62 114 THR A N 1
ATOM 886 C CA . THR A 1 114 ? -0.175 -4.072 11.491 1.00 86.62 114 THR A CA 1
ATOM 887 C C . THR A 1 114 ? -0.701 -5.109 12.495 1.00 86.62 114 THR A C 1
ATOM 889 O O . THR A 1 114 ? -0.250 -6.252 12.502 1.00 86.62 114 THR A O 1
ATOM 892 N N . GLU A 1 115 ? -1.648 -4.739 13.352 1.00 82.56 115 GLU A N 1
ATOM 893 C CA . GLU A 1 115 ? -2.292 -5.668 14.287 1.00 82.56 115 GLU A CA 1
ATOM 894 C C . GLU A 1 115 ? -3.093 -6.757 13.554 1.00 82.56 115 GLU A C 1
ATOM 896 O O . GLU A 1 115 ? -3.674 -6.514 12.493 1.00 82.56 115 GLU A O 1
ATOM 901 N N . GLU A 1 116 ? -3.195 -7.947 14.156 1.00 82.56 116 GLU A N 1
ATOM 902 C CA . GLU A 1 116 ? -3.853 -9.129 13.573 1.00 82.56 116 GLU A CA 1
ATOM 903 C C . GLU A 1 116 ? -5.253 -8.854 13.014 1.00 82.56 116 GLU A C 1
ATOM 905 O O . GLU A 1 116 ? -5.548 -9.213 11.872 1.00 82.56 116 GLU A O 1
ATOM 910 N N . LYS A 1 117 ? -6.097 -8.141 13.771 1.00 82.50 117 LYS A N 1
ATOM 911 C CA . LYS A 1 117 ? -7.458 -7.781 13.342 1.00 82.50 117 LYS A CA 1
ATOM 912 C C . LYS A 1 117 ? -7.461 -6.977 12.037 1.00 82.50 117 LYS A C 1
ATOM 914 O O . LYS A 1 117 ? -8.281 -7.227 11.159 1.00 82.50 117 LYS A O 1
ATOM 919 N N . VAL A 1 118 ? -6.526 -6.037 11.883 1.00 87.94 118 VAL A N 1
ATOM 920 C CA . VAL A 1 118 ? -6.427 -5.188 10.689 1.00 87.94 118 VAL A CA 1
ATOM 921 C C . VAL A 1 118 ? -5.849 -5.984 9.528 1.00 87.94 118 VAL A C 1
ATOM 923 O O . VAL A 1 118 ? -6.405 -5.951 8.432 1.00 87.94 118 VAL A O 1
ATOM 926 N N . ALA A 1 119 ? -4.777 -6.743 9.770 1.00 86.44 119 ALA A N 1
ATOM 927 C CA . ALA A 1 119 ? -4.168 -7.597 8.756 1.00 86.44 119 ALA A CA 1
ATOM 928 C C . ALA A 1 119 ? -5.187 -8.598 8.186 1.00 86.44 119 ALA A C 1
ATOM 930 O O . ALA A 1 119 ? -5.241 -8.792 6.973 1.00 86.44 119 ALA A O 1
ATOM 931 N N . TYR A 1 120 ? -6.055 -9.167 9.029 1.00 85.50 120 TYR A N 1
ATOM 932 C CA . TYR A 1 120 ? -7.143 -10.043 8.597 1.00 85.50 120 TYR A CA 1
ATOM 933 C C . TYR A 1 120 ? -8.120 -9.344 7.636 1.00 85.50 120 TYR A C 1
ATOM 935 O O . TYR A 1 120 ? -8.432 -9.884 6.574 1.00 85.50 120 TYR A O 1
ATOM 943 N N . HIS A 1 121 ? -8.566 -8.125 7.959 1.00 89.81 121 HIS A N 1
ATOM 944 C CA . HIS A 1 121 ? -9.449 -7.353 7.077 1.00 89.81 121 HIS A CA 1
ATOM 945 C C . HIS A 1 121 ? -8.778 -7.006 5.741 1.00 89.81 121 HIS A C 1
ATOM 947 O O . HIS A 1 121 ? -9.392 -7.179 4.688 1.00 89.81 121 HIS A O 1
ATOM 953 N N . ILE A 1 122 ? -7.508 -6.591 5.773 1.00 91.25 122 ILE A N 1
ATOM 954 C CA . ILE A 1 122 ? -6.722 -6.303 4.565 1.00 91.25 122 ILE A CA 1
ATOM 955 C C . ILE A 1 122 ? -6.590 -7.558 3.699 1.00 91.25 122 ILE A C 1
ATOM 957 O O . ILE A 1 122 ? -6.804 -7.504 2.489 1.00 91.25 122 ILE A O 1
ATOM 961 N N . GLN A 1 123 ? -6.286 -8.707 4.305 1.00 85.69 123 GLN A N 1
ATOM 962 C CA . GLN A 1 123 ? -6.182 -9.970 3.580 1.00 85.69 123 GLN A CA 1
ATOM 963 C C . GLN A 1 123 ? -7.527 -10.388 2.965 1.00 85.69 123 GLN A C 1
ATOM 965 O O . GLN A 1 123 ? -7.545 -10.949 1.868 1.00 85.69 123 GLN A O 1
ATOM 970 N N . GLY A 1 124 ? -8.647 -10.087 3.630 1.00 82.56 124 GLY A N 1
ATOM 971 C CA . GLY A 1 124 ? -9.993 -10.267 3.087 1.00 82.56 124 GLY A CA 1
ATOM 972 C C . GLY A 1 124 ? -10.226 -9.443 1.820 1.00 82.56 124 GLY A C 1
ATOM 973 O O . GLY A 1 124 ? -10.615 -10.007 0.799 1.00 82.56 124 GLY A O 1
ATOM 974 N N . VAL A 1 125 ? -9.906 -8.145 1.854 1.00 91.00 125 VAL A N 1
ATOM 975 C CA . VAL A 1 125 ? -9.987 -7.257 0.678 1.00 91.00 125 VAL A CA 1
ATOM 976 C C . VAL A 1 125 ? -9.116 -7.771 -0.466 1.00 91.00 125 VAL A C 1
ATOM 978 O O . 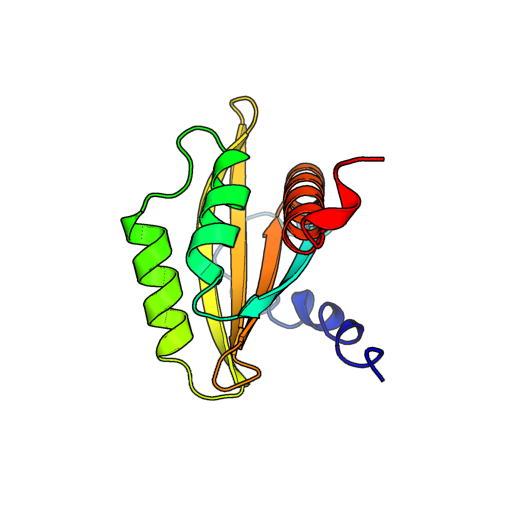VAL A 1 125 ? -9.615 -7.976 -1.568 1.00 91.00 125 VAL A O 1
ATOM 981 N N . ILE A 1 126 ? -7.844 -8.080 -0.191 1.00 86.44 126 ILE A N 1
ATOM 982 C CA . ILE A 1 126 ? -6.913 -8.652 -1.177 1.00 86.44 126 ILE A CA 1
ATOM 983 C C . ILE A 1 126 ? -7.502 -9.908 -1.829 1.00 86.44 126 ILE A C 1
ATOM 985 O O . ILE A 1 126 ? -7.378 -10.095 -3.038 1.00 86.44 126 ILE A O 1
ATOM 989 N N . SER A 1 127 ? -8.137 -10.777 -1.042 1.00 80.88 127 SER A N 1
ATOM 990 C CA . SER A 1 127 ? -8.685 -12.040 -1.545 1.00 80.88 127 SER A CA 1
ATOM 991 C C . SER A 1 127 ? -9.860 -11.825 -2.499 1.00 80.88 127 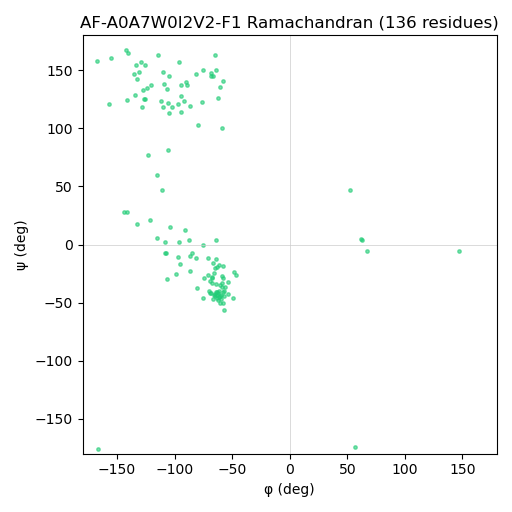SER A C 1
ATOM 993 O O . SER A 1 127 ? -10.008 -12.605 -3.432 1.00 80.88 127 SER A O 1
ATOM 995 N N . VAL A 1 128 ? -10.665 -10.776 -2.287 1.00 83.06 128 VAL A N 1
ATOM 996 C CA . VAL A 1 128 ? -11.797 -10.419 -3.158 1.00 83.06 128 VAL A CA 1
ATOM 997 C C . VAL A 1 128 ? -11.334 -9.652 -4.396 1.00 83.06 128 VAL A C 1
ATOM 999 O O . VAL A 1 128 ? -11.836 -9.920 -5.481 1.00 83.06 128 VAL A O 1
ATOM 1002 N N . PHE A 1 129 ? -10.337 -8.774 -4.262 1.00 80.62 129 PHE A N 1
ATOM 1003 C CA . PHE A 1 129 ? -9.768 -7.991 -5.366 1.00 80.62 129 PHE A CA 1
ATOM 1004 C C . PHE A 1 129 ? -9.266 -8.871 -6.524 1.00 80.62 129 PHE A C 1
ATOM 1006 O O . PHE A 1 129 ? -9.438 -8.541 -7.691 1.00 80.62 129 PHE A O 1
ATOM 1013 N N . HIS A 1 130 ? -8.690 -10.035 -6.211 1.00 68.06 130 HIS A N 1
ATOM 1014 C CA . HIS A 1 130 ? -8.171 -10.971 -7.215 1.00 68.06 130 HIS A CA 1
ATOM 1015 C C . HIS A 1 130 ? -9.222 -11.967 -7.740 1.00 68.06 130 HIS A C 1
ATOM 1017 O O . HIS A 1 130 ? -8.865 -12.877 -8.497 1.00 68.06 130 HIS A O 1
ATOM 1023 N N . LEU A 1 131 ? -10.495 -11.862 -7.336 1.00 60.91 131 LEU A N 1
ATOM 1024 C CA . LEU A 1 131 ? -11.540 -12.732 -7.871 1.00 60.91 131 LEU A CA 1
ATOM 1025 C C . LEU A 1 131 ? -11.913 -12.270 -9.286 1.00 60.91 131 LEU A C 1
ATOM 1027 O O . LEU A 1 131 ? -12.354 -11.136 -9.460 1.00 60.91 131 LEU A O 1
ATOM 1031 N N . PRO A 1 132 ? -11.802 -13.135 -10.310 1.00 50.16 132 PRO A N 1
ATOM 1032 C CA . PRO A 1 132 ? -12.337 -12.809 -11.624 1.00 50.16 132 PRO A CA 1
ATOM 1033 C C . PRO A 1 132 ? -13.856 -12.599 -11.514 1.00 50.16 132 PRO A C 1
ATOM 1035 O O . PRO A 1 132 ? -14.542 -13.415 -10.894 1.00 50.16 132 PRO A O 1
ATOM 1038 N N . GLU A 1 133 ? -14.382 -11.545 -12.151 1.00 48.06 133 GLU A N 1
ATOM 1039 C CA . GLU A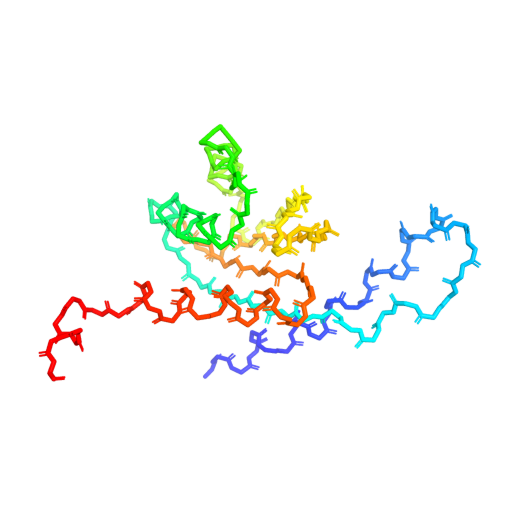 1 133 ? -15.788 -11.084 -12.064 1.00 48.06 133 GLU A CA 1
ATOM 1040 C C . GLU A 1 133 ? -16.840 -12.209 -12.204 1.00 48.06 133 GLU A C 1
ATOM 1042 O O . GLU A 1 133 ? -17.929 -12.138 -11.639 1.00 48.06 133 GLU A O 1
ATOM 1047 N N . ASN A 1 134 ? -16.498 -13.303 -12.890 1.00 42.41 134 ASN A N 1
ATOM 1048 C CA . ASN A 1 134 ? -17.357 -14.469 -13.105 1.00 42.41 134 ASN A CA 1
ATOM 1049 C C . ASN A 1 134 ? -17.537 -15.412 -11.894 1.00 42.41 134 ASN A C 1
ATOM 1051 O O . ASN A 1 134 ? -18.230 -16.418 -12.034 1.00 42.41 134 ASN A O 1
ATOM 1055 N N . GLN A 1 135 ? -16.926 -15.150 -10.732 1.00 44.94 135 GLN A N 1
ATOM 1056 C CA . GLN A 1 135 ? -17.057 -16.010 -9.539 1.00 44.94 135 GLN A CA 1
ATOM 1057 C C . GLN A 1 135 ? -17.921 -15.427 -8.412 1.00 44.94 135 GLN A C 1
ATOM 1059 O O . GLN A 1 135 ? -18.231 -16.145 -7.467 1.00 44.94 135 GLN A O 1
ATOM 1064 N N . VAL A 1 136 ? -18.356 -14.167 -8.507 1.00 47.84 136 VAL A N 1
ATOM 1065 C CA . VAL A 1 136 ? -19.175 -13.518 -7.459 1.00 47.84 136 VAL A CA 1
ATOM 1066 C C . VAL A 1 136 ? -20.677 -13.834 -7.614 1.00 47.84 136 VAL A C 1
ATOM 1068 O O . VAL A 1 136 ? -21.477 -13.542 -6.730 1.00 47.84 136 VAL A O 1
ATOM 1071 N N . LEU A 1 137 ? -21.073 -14.491 -8.711 1.00 38.31 137 LEU A N 1
ATOM 1072 C CA . LEU A 1 137 ? -22.452 -14.906 -8.990 1.00 38.31 137 LEU A CA 1
ATOM 1073 C C . LEU A 1 137 ? -22.538 -16.426 -9.212 1.00 38.31 137 LEU A C 1
ATOM 1075 O O . LEU A 1 137 ? -22.660 -16.880 -10.351 1.00 38.31 137 LEU A O 1
ATOM 1079 N N . GLN A 1 138 ? -22.492 -17.205 -8.127 1.00 35.00 138 GLN A N 1
ATOM 1080 C CA . GLN A 1 138 ? -23.063 -18.560 -8.059 1.00 35.00 138 GLN A CA 1
ATOM 1081 C C . GLN A 1 138 ? -23.770 -18.777 -6.725 1.00 35.00 138 GLN A C 1
ATOM 1083 O O . GLN A 1 138 ? -23.159 -18.466 -5.679 1.00 35.00 138 GLN A O 1
#

Secondary structure (DSSP, 8-state):
-GGGTGGGTTTTTTTTTTT-TTSTT-----S-EEEEEEEEETTTHHHHHHHHHTTSTT---HHHHHHHHHHHHTSPTT-EEEEEEEEEETTEEEEEEEEEE--SSSEEEEEEEEEHHHHHHHHHHHHHHTS-GGGS--

Solvent-accessible surface area (backbone atoms only — not comparable to full-atom values): 8246 Å² total; per-residue (Å²): 131,71,72,64,66,70,60,51,64,69,49,69,58,74,69,59,78,73,76,58,85,74,63,88,80,74,95,84,84,82,87,65,74,27,76,21,71,49,77,43,46,58,86,52,43,57,58,55,52,51,58,51,23,68,72,29,64,90,42,69,52,75,65,57,47,50,51,52,47,55,54,57,73,67,44,50,75,77,26,70,52,74,46,81,43,84,45,29,51,95,94,39,83,44,65,37,35,42,37,40,33,22,74,42,98,59,30,30,37,40,37,37,42,22,45,49,76,56,19,51,53,46,40,51,49,56,60,56,72,72,50,62,82,82,68,84,76,126

Foldseek 3Di:
DCVVVVVPVVVCPPPVVPPVVPPPDDDDPDPFKDKAKDKDFLVCQLVLQVLLQVQFDVGDDPVVSVVVSVVLLPADAQGKDKDWDFTHHPNDTWIWIWIWGRNDNGMIMIMIITGPVSSVVSNVSVVVSPDDPVPVPD

Mean predicted aligned error: 10.79 Å